Protein AF-A0A6B3FDH9-F1 (afdb_monomer)

Nearest PDB structures (foldseek):
  9asb-assembly1_R  TM=2.127E-01  e=2.825E+00  Homo sapiens
  8tar-assembly1_N  TM=1.709E-01  e=2.825E+00  Homo sapiens
  5knd-assembly1_G  TM=2.250E-01  e=8.398E+00  Enterococcus hirae ATCC 9790

Radius of gyration: 17.67 Å; Cα contacts (8 Å, |Δi|>4): 106; chains: 1; bounding box: 35×26×61 Å

Structure (mmCIF, N/CA/C/O backbone):
data_AF-A0A6B3FDH9-F1
#
_entry.id   AF-A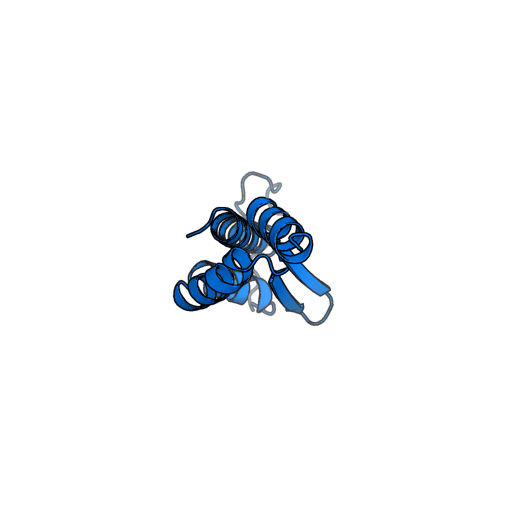0A6B3FDH9-F1
#
loop_
_atom_site.group_PDB
_atom_site.id
_atom_site.type_symbol
_atom_site.label_atom_id
_atom_site.label_alt_id
_atom_site.label_comp_id
_atom_site.label_asym_id
_atom_site.label_entity_id
_atom_site.label_seq_id
_atom_site.pdbx_PDB_ins_code
_atom_site.Cartn_x
_atom_site.Cartn_y
_atom_site.Cartn_z
_atom_site.occupancy
_atom_site.B_iso_or_equiv
_atom_site.auth_seq_id
_atom_site.auth_comp_id
_atom_site.auth_asym_id
_atom_site.auth_atom_id
_atom_site.pdbx_PDB_model_num
ATOM 1 N N . LEU A 1 1 ? -10.397 10.929 5.606 1.00 63.22 1 LEU A N 1
ATOM 2 C CA . LEU A 1 1 ? -10.015 9.521 5.860 1.00 63.22 1 LEU A CA 1
ATOM 3 C C . LEU A 1 1 ? -9.150 9.484 7.117 1.00 63.22 1 LEU A C 1
ATOM 5 O O . LEU A 1 1 ? -8.370 10.420 7.277 1.00 63.22 1 LEU A O 1
ATOM 9 N N . PRO A 1 2 ? -9.291 8.487 8.011 1.00 78.00 2 PRO A N 1
ATOM 10 C CA . PRO A 1 2 ? -8.376 8.313 9.142 1.00 78.00 2 PRO A CA 1
ATOM 11 C C . PRO A 1 2 ? -6.919 8.242 8.670 1.00 78.00 2 PRO A C 1
ATOM 13 O O . PRO A 1 2 ? -6.661 7.784 7.555 1.00 78.00 2 PRO A O 1
ATOM 16 N N . LEU A 1 3 ? -5.971 8.656 9.518 1.00 87.31 3 LEU A N 1
ATOM 17 C CA . LEU A 1 3 ? -4.545 8.712 9.167 1.00 87.31 3 LEU A CA 1
ATOM 18 C C . LEU A 1 3 ? -4.024 7.379 8.606 1.00 87.31 3 LEU A C 1
ATOM 20 O O . LEU A 1 3 ? -3.337 7.377 7.591 1.00 87.31 3 LEU A O 1
ATOM 24 N N . ALA A 1 4 ? -4.410 6.252 9.212 1.00 91.06 4 ALA A N 1
ATOM 25 C CA . ALA A 1 4 ? -4.012 4.917 8.760 1.00 91.06 4 ALA A CA 1
ATOM 26 C C . ALA A 1 4 ? -4.516 4.584 7.341 1.00 91.06 4 ALA A C 1
ATOM 28 O O . ALA A 1 4 ? -3.767 4.036 6.538 1.00 91.06 4 ALA A O 1
ATOM 29 N N . VAL A 1 5 ? -5.745 4.978 6.988 1.00 93.50 5 VAL A N 1
ATOM 30 C CA . VAL A 1 5 ? -6.276 4.779 5.627 1.00 93.50 5 VAL A CA 1
ATOM 31 C C . VAL A 1 5 ? -5.554 5.671 4.623 1.00 93.50 5 VAL A C 1
ATOM 33 O O . VAL A 1 5 ? -5.229 5.226 3.526 1.00 93.50 5 VAL A O 1
ATOM 36 N N . ASN A 1 6 ? -5.269 6.922 4.994 1.00 92.38 6 ASN A N 1
ATOM 37 C CA . ASN A 1 6 ? -4.504 7.814 4.127 1.00 92.38 6 ASN A CA 1
ATOM 38 C C . ASN A 1 6 ? -3.081 7.284 3.896 1.00 92.38 6 ASN A C 1
ATOM 40 O O . ASN A 1 6 ? -2.600 7.292 2.768 1.00 92.38 6 ASN A O 1
ATOM 44 N N . TRP A 1 7 ? -2.446 6.754 4.943 1.00 93.62 7 TRP A N 1
ATOM 45 C CA . TRP A 1 7 ? -1.147 6.103 4.830 1.00 93.62 7 TRP A CA 1
ATOM 46 C C . TRP A 1 7 ? -1.196 4.902 3.879 1.00 93.62 7 TRP A C 1
ATOM 48 O O . TRP A 1 7 ? -0.378 4.834 2.963 1.00 93.62 7 TRP A O 1
ATOM 58 N N . LEU A 1 8 ? -2.179 4.002 4.027 1.00 95.69 8 LEU A N 1
ATOM 59 C CA . LEU A 1 8 ? -2.349 2.860 3.122 1.00 95.69 8 LEU A CA 1
ATOM 60 C C . LEU A 1 8 ? -2.512 3.319 1.664 1.00 95.69 8 LEU A C 1
ATOM 62 O O . LEU A 1 8 ? -1.831 2.804 0.778 1.00 95.69 8 LEU A O 1
ATOM 66 N N . ARG A 1 9 ? -3.352 4.333 1.419 1.00 95.88 9 ARG A N 1
ATOM 67 C CA . ARG A 1 9 ? -3.572 4.921 0.089 1.00 95.88 9 ARG A CA 1
ATOM 68 C C . ARG A 1 9 ? -2.278 5.447 -0.531 1.00 95.88 9 ARG A C 1
ATOM 70 O O . ARG A 1 9 ? -1.959 5.102 -1.668 1.00 95.88 9 ARG A O 1
ATOM 77 N N . GLU A 1 10 ? -1.531 6.258 0.216 1.00 95.81 10 GLU A N 1
ATOM 78 C CA . GLU A 1 10 ? -0.254 6.820 -0.234 1.00 95.81 10 GLU A CA 1
ATOM 79 C C . GLU A 1 10 ? 0.801 5.735 -0.474 1.00 95.81 10 GLU A C 1
ATOM 81 O O . GLU A 1 10 ? 1.620 5.861 -1.387 1.00 95.81 10 GLU A O 1
ATOM 86 N N . ARG A 1 11 ? 0.809 4.668 0.338 1.00 96.69 11 ARG A N 1
ATOM 87 C CA . ARG A 1 11 ? 1.716 3.528 0.151 1.00 96.69 11 ARG A CA 1
ATOM 88 C C . ARG A 1 11 ? 1.373 2.712 -1.085 1.00 96.69 11 ARG A C 1
ATOM 90 O O . ARG A 1 11 ? 2.297 2.374 -1.817 1.00 96.69 11 ARG A O 1
ATOM 97 N N . ALA A 1 12 ? 0.097 2.463 -1.363 1.00 96.44 12 ALA A N 1
ATOM 98 C CA . ALA A 1 12 ? -0.315 1.795 -2.596 1.00 96.44 12 ALA A CA 1
ATOM 99 C C . ALA A 1 12 ? 0.047 2.627 -3.839 1.00 96.44 12 ALA A C 1
ATOM 101 O O . ALA A 1 12 ? 0.595 2.099 -4.807 1.00 96.44 12 ALA A O 1
ATOM 102 N N . GLU A 1 13 ? -0.154 3.949 -3.782 1.00 95.31 13 GLU A N 1
ATOM 103 C CA . GLU A 1 13 ? 0.204 4.843 -4.886 1.00 95.31 13 GLU A CA 1
ATOM 104 C C . GLU A 1 13 ? 1.722 4.854 -5.108 1.00 95.31 13 GLU A C 1
ATOM 106 O O . GLU A 1 13 ? 2.199 4.723 -6.237 1.00 95.31 13 GLU A O 1
ATOM 111 N N . TRP A 1 14 ? 2.496 4.960 -4.026 1.00 95.25 14 TRP A N 1
ATOM 112 C CA . TRP A 1 14 ? 3.951 4.864 -4.078 1.00 95.25 14 TRP A CA 1
ATOM 113 C C . TRP A 1 14 ? 4.421 3.525 -4.655 1.00 95.25 14 TRP A C 1
ATOM 115 O O . TRP A 1 14 ? 5.244 3.537 -5.569 1.00 95.25 14 TRP A O 1
ATOM 125 N N . LEU A 1 15 ? 3.873 2.401 -4.186 1.00 95.00 15 LEU A N 1
ATOM 126 C CA . LEU A 1 15 ? 4.254 1.070 -4.652 1.00 95.00 15 LEU A CA 1
ATOM 127 C C . LEU A 1 15 ? 3.977 0.915 -6.152 1.00 95.00 15 LEU A C 1
ATOM 129 O O . LEU A 1 15 ? 4.847 0.457 -6.885 1.00 95.00 15 LEU A O 1
ATOM 133 N N . SER A 1 16 ? 2.828 1.401 -6.634 1.00 93.50 16 SER A N 1
ATOM 134 C CA . SER A 1 16 ? 2.501 1.361 -8.065 1.00 93.50 16 SER A CA 1
ATOM 135 C C . SER A 1 16 ? 3.529 2.086 -8.941 1.00 93.50 16 SER A C 1
ATOM 137 O O . SER A 1 16 ? 3.858 1.609 -10.023 1.00 93.50 16 SER A O 1
ATOM 139 N N . ARG A 1 17 ? 4.074 3.218 -8.469 1.00 92.19 17 ARG A N 1
ATOM 140 C CA . ARG A 1 17 ? 5.098 3.992 -9.190 1.00 92.19 17 ARG A CA 1
ATOM 141 C C . ARG A 1 17 ? 6.469 3.333 -9.169 1.00 92.19 17 ARG A C 1
ATOM 143 O O . ARG A 1 17 ? 7.260 3.583 -10.067 1.00 92.19 17 ARG A O 1
ATOM 150 N N . VAL A 1 18 ? 6.777 2.574 -8.121 1.00 91.81 18 VAL A N 1
ATOM 151 C CA . VAL A 1 18 ? 8.063 1.877 -7.992 1.00 91.81 18 VAL A CA 1
ATOM 152 C C . VAL A 1 18 ? 8.068 0.583 -8.801 1.00 91.81 18 VAL A C 1
ATOM 154 O O . VAL A 1 18 ? 9.098 0.251 -9.377 1.00 91.81 18 VAL A O 1
ATOM 157 N N . LEU A 1 19 ? 6.933 -0.119 -8.866 1.00 90.50 19 LEU A N 1
ATOM 158 C CA . LEU A 1 19 ? 6.793 -1.357 -9.638 1.00 90.50 19 LEU A CA 1
ATOM 159 C C . LEU A 1 19 ? 6.685 -1.117 -11.148 1.00 90.50 19 LEU A C 1
ATOM 161 O O . LEU A 1 19 ? 7.157 -1.934 -11.928 1.00 90.50 19 LEU A O 1
ATOM 165 N N . ASP A 1 20 ? 6.080 -0.002 -11.556 1.00 89.56 20 ASP A N 1
ATOM 166 C CA . ASP A 1 20 ? 5.900 0.378 -12.963 1.00 89.56 20 ASP A CA 1
ATOM 167 C C . ASP A 1 20 ? 6.312 1.843 -13.176 1.00 89.56 20 ASP A C 1
ATOM 169 O O . ASP A 1 20 ? 5.462 2.723 -13.366 1.00 89.56 20 ASP A O 1
ATOM 173 N N . PRO A 1 21 ? 7.614 2.153 -13.034 1.00 90.75 21 PRO A N 1
ATOM 174 C CA . PRO A 1 21 ? 8.113 3.502 -13.233 1.00 90.75 21 PRO A CA 1
ATOM 175 C C . PRO A 1 21 ? 8.179 3.858 -14.717 1.00 90.75 21 PRO A C 1
ATOM 177 O O . PRO A 1 21 ? 8.470 3.024 -15.572 1.00 90.75 21 PRO A O 1
ATOM 180 N N . SER A 1 22 ? 8.001 5.147 -15.015 1.00 87.88 22 SER A N 1
ATOM 181 C CA . SER A 1 22 ? 8.327 5.678 -16.342 1.00 87.88 22 SER A CA 1
ATOM 182 C C . SER A 1 22 ? 9.812 5.436 -16.658 1.00 87.88 22 SER A C 1
ATOM 184 O O . SER A 1 22 ? 10.646 5.639 -15.769 1.00 87.88 22 SER A O 1
ATOM 186 N N . PRO A 1 23 ? 10.179 5.1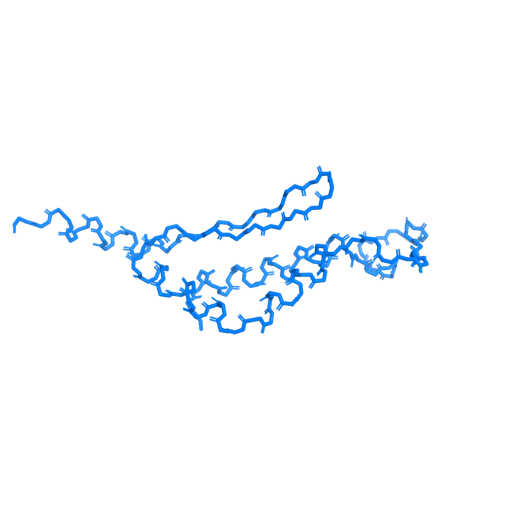00 -17.910 1.00 89.38 23 PRO A N 1
ATOM 187 C CA . PRO A 1 23 ? 11.577 5.060 -18.341 1.00 89.38 23 PRO A CA 1
ATOM 188 C C . PRO A 1 23 ? 12.340 6.371 -18.101 1.00 89.38 23 PRO A C 1
ATOM 190 O O . PRO A 1 23 ? 13.563 6.365 -17.995 1.00 89.38 23 PRO A O 1
ATOM 193 N N . GLU A 1 24 ? 11.618 7.488 -17.985 1.00 89.25 24 GLU A N 1
ATOM 194 C CA . GLU A 1 24 ? 12.161 8.818 -17.701 1.00 89.25 24 GLU A CA 1
ATOM 195 C C . GLU A 1 24 ? 12.187 9.158 -16.199 1.00 89.25 24 GLU A C 1
ATOM 197 O O . GLU A 1 24 ? 12.411 10.312 -15.824 1.00 89.25 24 GLU A O 1
ATOM 202 N N . ALA A 1 25 ? 11.917 8.197 -15.306 1.00 91.19 25 ALA A N 1
ATOM 203 C CA . ALA A 1 25 ? 11.883 8.474 -13.874 1.00 91.19 25 ALA A CA 1
ATOM 204 C C . ALA A 1 25 ? 13.241 9.035 -13.390 1.00 91.19 25 ALA A C 1
ATOM 206 O O . ALA A 1 25 ? 14.277 8.428 -13.659 1.00 91.19 25 ALA A O 1
ATOM 207 N N . PRO A 1 26 ? 13.270 10.137 -12.609 1.00 90.31 26 PRO A N 1
ATOM 208 C CA . PRO A 1 26 ? 14.516 10.840 -12.266 1.00 90.31 26 PRO A CA 1
ATOM 209 C C . PRO A 1 26 ? 15.564 10.016 -11.506 1.00 90.31 26 PRO A C 1
ATOM 211 O O . PRO A 1 26 ? 16.727 10.402 -11.436 1.00 90.31 26 PRO A O 1
ATOM 214 N N . TRP A 1 27 ? 15.142 8.920 -10.878 1.00 89.94 27 TRP A N 1
ATOM 215 C CA . TRP A 1 27 ? 15.998 8.028 -10.099 1.00 89.94 27 TRP A CA 1
ATOM 216 C C . TRP A 1 27 ? 16.531 6.840 -10.915 1.00 89.94 27 TRP A C 1
ATOM 218 O O . TRP A 1 27 ? 17.329 6.062 -10.394 1.00 89.94 27 TRP A O 1
ATOM 228 N N . LEU A 1 28 ? 16.116 6.700 -12.179 1.00 91.50 28 LEU A N 1
ATOM 229 C CA . LEU A 1 28 ? 16.604 5.678 -13.098 1.00 91.50 28 LEU A CA 1
ATOM 230 C C . LEU A 1 28 ? 17.697 6.247 -14.013 1.00 91.50 28 LEU A C 1
ATOM 232 O O . LEU A 1 28 ? 17.506 7.303 -14.620 1.00 91.50 28 LEU A O 1
ATOM 236 N N . PRO A 1 29 ? 18.834 5.548 -14.178 1.00 93.12 29 PRO A N 1
ATOM 237 C CA . PRO A 1 29 ? 19.786 5.885 -15.227 1.00 93.12 29 PRO A CA 1
ATOM 238 C C . PRO A 1 29 ? 19.134 5.783 -16.621 1.00 93.12 29 PRO A C 1
ATOM 240 O O . PRO A 1 29 ? 18.334 4.866 -16.849 1.00 93.12 29 PRO A O 1
ATOM 243 N N . PRO A 1 30 ? 19.495 6.653 -17.582 1.00 91.12 30 PRO A N 1
ATOM 244 C CA . PRO A 1 30 ? 18.955 6.588 -18.938 1.00 91.12 30 PRO A CA 1
ATOM 245 C C . PRO A 1 30 ? 19.182 5.220 -19.593 1.00 91.12 30 PRO A C 1
ATOM 247 O O . PRO A 1 30 ? 20.266 4.648 -19.488 1.00 91.12 30 PRO A O 1
ATOM 250 N N . GLY A 1 31 ? 18.163 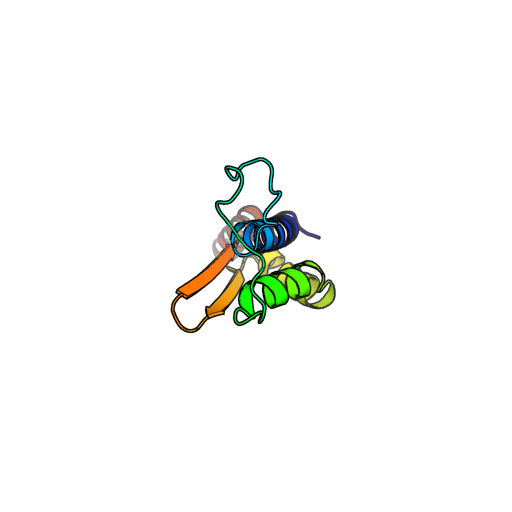4.706 -20.286 1.00 88.81 31 GLY A N 1
ATOM 251 C CA . GLY A 1 31 ? 18.224 3.413 -20.977 1.00 88.81 31 GLY A CA 1
ATOM 252 C C . GLY A 1 31 ? 18.123 2.182 -20.068 1.00 88.81 31 GLY A C 1
ATOM 253 O O . GLY A 1 31 ? 18.252 1.068 -20.566 1.00 88.81 31 GLY A O 1
ATOM 254 N N . THR A 1 32 ? 17.881 2.359 -18.761 1.00 92.19 32 THR A N 1
ATOM 255 C CA . THR A 1 32 ? 17.649 1.237 -17.826 1.00 92.19 32 THR A CA 1
ATOM 256 C C . THR A 1 32 ? 16.354 0.500 -18.142 1.00 92.19 32 THR A C 1
ATOM 258 O O . THR A 1 32 ? 16.298 -0.723 -18.046 1.00 92.19 32 THR A O 1
ATOM 261 N N . LEU A 1 33 ? 15.316 1.248 -18.518 1.00 90.12 33 LEU A N 1
ATOM 262 C CA . LEU A 1 33 ? 14.018 0.710 -18.892 1.00 90.12 33 LEU A CA 1
ATOM 263 C C . LEU A 1 33 ? 13.688 1.091 -20.329 1.00 90.12 33 LEU A C 1
ATOM 265 O O . LEU A 1 33 ? 14.056 2.162 -20.813 1.00 90.12 33 LEU A O 1
ATOM 269 N N . VAL A 1 34 ? 12.953 0.202 -20.980 1.00 85.00 34 VAL A N 1
ATOM 270 C CA . VAL A 1 34 ? 12.300 0.433 -22.265 1.00 85.00 34 VAL A CA 1
ATOM 271 C C . VAL A 1 34 ? 10.814 0.189 -22.075 1.00 85.00 34 VAL A C 1
ATOM 273 O O . VAL A 1 34 ? 10.426 -0.653 -21.263 1.00 85.00 34 VAL A O 1
ATOM 276 N N . GLU A 1 35 ? 9.976 0.925 -22.799 1.00 81.69 35 GLU A N 1
ATOM 277 C CA . GLU A 1 35 ? 8.542 0.654 -22.769 1.00 81.69 35 GLU A CA 1
ATOM 278 C C . GLU A 1 35 ? 8.273 -0.755 -23.303 1.00 81.69 35 GLU A C 1
ATOM 280 O O . GLU A 1 35 ? 8.692 -1.120 -24.405 1.00 81.69 35 GLU A O 1
ATOM 285 N N . ALA A 1 36 ? 7.578 -1.559 -22.501 1.00 78.56 36 ALA A N 1
ATOM 286 C CA . ALA A 1 36 ? 7.129 -2.871 -22.925 1.00 78.56 36 ALA A CA 1
ATOM 287 C C . ALA A 1 36 ? 5.961 -2.721 -23.909 1.00 78.56 36 ALA A C 1
ATOM 289 O O . ALA A 1 36 ? 5.016 -1.974 -23.657 1.00 78.56 36 ALA A O 1
ATOM 290 N N . ALA A 1 37 ? 6.009 -3.466 -25.017 1.00 72.88 37 ALA A N 1
ATOM 291 C CA . ALA A 1 37 ? 4.938 -3.476 -26.016 1.00 72.88 37 ALA A CA 1
ATOM 292 C C . ALA A 1 37 ? 3.619 -4.067 -25.475 1.00 72.88 37 ALA A C 1
ATOM 294 O O . ALA A 1 37 ? 2.547 -3.750 -25.984 1.00 72.88 37 ALA A O 1
ATOM 295 N N . GLU A 1 38 ? 3.695 -4.896 -24.431 1.00 69.12 38 GLU A N 1
ATOM 296 C CA . GLU A 1 38 ? 2.549 -5.500 -23.758 1.00 69.12 38 GLU A CA 1
ATOM 297 C C . GLU A 1 38 ? 2.688 -5.308 -22.241 1.00 69.12 38 GLU A C 1
ATOM 299 O O . GLU A 1 38 ? 3.723 -5.629 -21.652 1.00 69.12 38 GLU A O 1
ATOM 304 N N . ARG A 1 39 ? 1.649 -4.760 -21.596 1.00 63.94 39 ARG A N 1
ATOM 305 C CA . ARG A 1 39 ? 1.595 -4.642 -20.132 1.00 63.94 39 ARG A CA 1
ATOM 306 C C . ARG A 1 39 ? 1.126 -5.968 -19.545 1.00 63.94 39 ARG A C 1
ATOM 308 O O . ARG A 1 39 ? -0.068 -6.182 -19.375 1.00 63.94 39 ARG A O 1
ATOM 315 N N . ALA A 1 40 ? 2.075 -6.846 -19.240 1.00 61.66 40 ALA A N 1
ATOM 316 C CA . ALA A 1 40 ? 1.788 -8.144 -18.631 1.00 61.66 40 ALA A CA 1
ATOM 317 C C . ALA A 1 40 ? 1.457 -8.060 -17.122 1.00 61.66 40 ALA A C 1
ATOM 319 O O . ALA A 1 40 ? 0.863 -8.985 -16.573 1.00 61.66 40 ALA A O 1
ATOM 320 N N . TRP A 1 41 ? 1.806 -6.965 -16.431 1.00 66.81 41 TRP A N 1
ATOM 321 C CA . TRP A 1 41 ? 1.633 -6.854 -14.976 1.00 66.81 41 TRP A CA 1
ATOM 322 C C . TRP A 1 41 ? 0.380 -6.065 -14.588 1.00 66.81 41 TRP A C 1
ATOM 324 O O . TRP A 1 41 ? 0.344 -4.839 -14.680 1.00 66.81 41 TRP A O 1
ATOM 334 N N . ALA A 1 42 ? -0.633 -6.769 -14.080 1.00 80.88 42 ALA A N 1
ATOM 335 C CA . ALA A 1 42 ? -1.866 -6.159 -13.577 1.00 80.88 42 ALA A CA 1
ATOM 336 C C . ALA A 1 42 ? -1.684 -5.445 -12.221 1.00 80.88 42 ALA A C 1
ATOM 338 O O . ALA A 1 42 ? -2.444 -4.535 -11.888 1.00 80.88 42 ALA A O 1
ATOM 339 N N . VAL A 1 43 ? -0.675 -5.824 -11.424 1.00 91.19 43 VAL A N 1
ATOM 340 C CA . VAL A 1 43 ? -0.520 -5.328 -10.044 1.00 91.19 43 VAL A CA 1
ATOM 341 C C . VAL A 1 43 ? -0.397 -3.796 -9.964 1.00 91.19 43 VAL A C 1
ATOM 343 O O . VAL A 1 43 ? -1.190 -3.193 -9.240 1.00 91.19 43 VAL A O 1
ATOM 346 N N . PRO A 1 44 ? 0.482 -3.113 -10.723 1.00 91.44 44 PRO A N 1
ATOM 347 C CA . PRO A 1 44 ? 0.572 -1.651 -10.685 1.00 91.44 44 PRO A CA 1
ATOM 348 C C . PRO A 1 44 ? -0.738 -0.940 -11.049 1.00 91.44 44 PRO A C 1
ATOM 350 O O . PRO A 1 44 ? -1.074 0.088 -10.460 1.00 91.44 44 PRO A O 1
ATOM 353 N N . GLU A 1 45 ? -1.508 -1.489 -11.992 1.00 90.19 45 GLU A N 1
ATOM 354 C CA . GLU A 1 45 ? -2.821 -0.956 -12.362 1.00 90.19 45 GLU A CA 1
ATOM 355 C C . GLU A 1 45 ? -3.846 -1.153 -11.244 1.00 90.19 45 GLU A C 1
ATOM 357 O O . GLU A 1 45 ? -4.523 -0.199 -10.865 1.00 90.19 45 GLU A O 1
ATOM 362 N N . THR A 1 46 ? -3.917 -2.349 -10.657 1.00 93.38 46 THR A N 1
ATOM 363 C CA . THR A 1 46 ? -4.822 -2.623 -9.530 1.00 93.38 46 THR A CA 1
ATOM 364 C C . THR A 1 46 ? -4.483 -1.791 -8.293 1.00 93.38 46 THR A C 1
ATOM 366 O O . THR A 1 46 ? -5.396 -1.311 -7.625 1.00 93.38 46 THR A O 1
ATOM 369 N N . LEU A 1 47 ? -3.198 -1.532 -8.025 1.00 95.19 47 LEU A N 1
ATOM 370 C CA . LEU A 1 47 ? -2.756 -0.600 -6.986 1.00 95.19 47 LEU A CA 1
ATOM 371 C C . LEU A 1 47 ? -3.249 0.823 -7.274 1.00 95.19 47 LEU A C 1
ATOM 373 O O . LEU A 1 47 ? -3.826 1.455 -6.393 1.00 95.19 47 LEU A O 1
ATOM 377 N N . ARG A 1 48 ? -3.090 1.320 -8.510 1.00 93.50 48 ARG A N 1
ATOM 378 C CA . ARG A 1 48 ? -3.590 2.649 -8.915 1.00 93.50 48 ARG A CA 1
ATOM 379 C C . ARG A 1 48 ? -5.111 2.747 -8.832 1.00 93.50 48 ARG A C 1
ATOM 381 O O . ARG A 1 48 ? -5.626 3.770 -8.383 1.00 93.50 48 ARG A O 1
ATOM 388 N N . ALA A 1 49 ? -5.829 1.708 -9.247 1.00 94.38 49 ALA A N 1
ATOM 389 C CA . ALA A 1 49 ? -7.281 1.648 -9.137 1.00 94.38 49 ALA A CA 1
ATOM 390 C C . ALA A 1 49 ? -7.713 1.685 -7.664 1.00 94.38 49 ALA A C 1
ATOM 392 O O . ALA A 1 49 ? -8.539 2.514 -7.286 1.00 94.38 49 ALA A O 1
ATOM 393 N N . TRP A 1 50 ? -7.082 0.867 -6.819 1.00 95.88 50 TRP A N 1
ATOM 394 C CA . TRP A 1 50 ? -7.360 0.815 -5.388 1.00 95.88 50 TRP A CA 1
ATOM 395 C C . TRP A 1 50 ? -7.039 2.137 -4.679 1.00 95.88 50 TRP A C 1
ATOM 397 O O . TRP A 1 50 ? -7.867 2.638 -3.927 1.00 95.88 50 TRP A O 1
ATOM 407 N N . SER A 1 51 ? -5.919 2.798 -4.998 1.00 94.56 51 SER A N 1
ATOM 408 C CA . SER A 1 51 ? -5.585 4.132 -4.465 1.00 94.56 51 SER A CA 1
ATOM 409 C C . SER A 1 51 ? -6.644 5.204 -4.768 1.00 94.56 51 SER A C 1
ATOM 411 O O . SER A 1 51 ? -6.671 6.244 -4.099 1.00 94.56 51 SER A O 1
ATOM 413 N N . ASN A 1 52 ? -7.525 4.967 -5.744 1.00 94.12 52 ASN A N 1
ATOM 414 C CA . ASN A 1 52 ? -8.649 5.834 -6.093 1.00 94.12 52 ASN A CA 1
ATOM 415 C C . ASN A 1 52 ? -10.018 5.291 -5.628 1.00 94.12 52 ASN A C 1
ATOM 417 O O . ASN A 1 52 ? -11.025 5.982 -5.790 1.00 94.12 52 ASN A O 1
ATOM 421 N N . ASP A 1 53 ? -10.078 4.111 -5.004 1.00 95.81 53 ASP A N 1
ATOM 422 C CA . ASP A 1 53 ? -11.312 3.495 -4.504 1.00 95.81 53 ASP A CA 1
ATOM 423 C C . ASP A 1 53 ? -11.735 4.079 -3.149 1.00 95.81 53 ASP A C 1
ATOM 425 O O . ASP A 1 53 ? -11.465 3.553 -2.069 1.00 95.81 53 ASP A O 1
ATOM 429 N N . ILE A 1 54 ? -12.431 5.213 -3.199 1.00 92.69 54 ILE A N 1
ATOM 430 C CA . ILE A 1 54 ? -12.933 5.902 -2.003 1.00 92.69 54 ILE A CA 1
ATOM 431 C C . ILE A 1 54 ? -13.860 5.002 -1.172 1.00 92.69 54 ILE A C 1
ATOM 433 O O . ILE A 1 54 ? -13.811 5.060 0.057 1.00 92.69 54 ILE A O 1
ATOM 437 N N . ASN A 1 55 ? -14.682 4.164 -1.806 1.00 93.94 55 ASN A N 1
ATOM 438 C CA . ASN A 1 55 ? -15.656 3.341 -1.090 1.00 93.94 55 ASN A CA 1
ATOM 439 C C . ASN A 1 55 ? -14.965 2.213 -0.318 1.00 93.94 55 ASN A C 1
ATOM 441 O O . ASN A 1 55 ? -15.255 2.017 0.864 1.00 93.94 55 ASN A O 1
ATOM 445 N N . GLY A 1 56 ? -13.997 1.532 -0.940 1.00 93.50 56 GLY A N 1
ATOM 446 C CA . GLY A 1 56 ? -13.160 0.547 -0.256 1.00 93.50 56 GLY A CA 1
ATOM 447 C C . GLY A 1 56 ? -12.416 1.154 0.936 1.00 93.50 56 GLY A C 1
ATOM 448 O O . GLY A 1 56 ? -12.417 0.589 2.030 1.00 93.50 56 GLY A O 1
ATOM 449 N N . HIS A 1 57 ? -11.865 2.360 0.776 1.00 95.62 57 HIS A N 1
ATOM 450 C CA . HIS A 1 57 ? -11.190 3.075 1.862 1.00 95.62 57 HIS A CA 1
ATOM 451 C C . HIS A 1 57 ? -12.103 3.401 3.054 1.00 95.62 57 HIS A C 1
ATOM 453 O O . HIS A 1 57 ? -11.645 3.364 4.198 1.00 95.62 57 HIS A O 1
ATOM 459 N N . LEU A 1 58 ? -13.380 3.718 2.817 1.00 94.00 58 LEU A N 1
ATOM 460 C CA . LEU A 1 58 ? -14.345 3.972 3.892 1.00 94.00 58 LEU A CA 1
ATOM 461 C C . LEU A 1 58 ? -14.650 2.700 4.692 1.00 94.00 58 LEU A C 1
ATOM 463 O O . LEU A 1 58 ? -14.663 2.753 5.919 1.00 94.00 58 LEU A O 1
ATOM 467 N N . LEU A 1 59 ? -14.786 1.550 4.031 1.00 94.19 59 LEU A N 1
ATOM 468 C CA . LEU A 1 59 ? -14.980 0.272 4.723 1.00 94.19 59 LEU A CA 1
ATOM 469 C C . LEU A 1 59 ? -13.774 -0.094 5.607 1.00 94.19 59 LEU A C 1
ATOM 471 O O . LEU A 1 59 ? -13.925 -0.589 6.723 1.00 94.19 59 LEU A O 1
ATOM 475 N N . 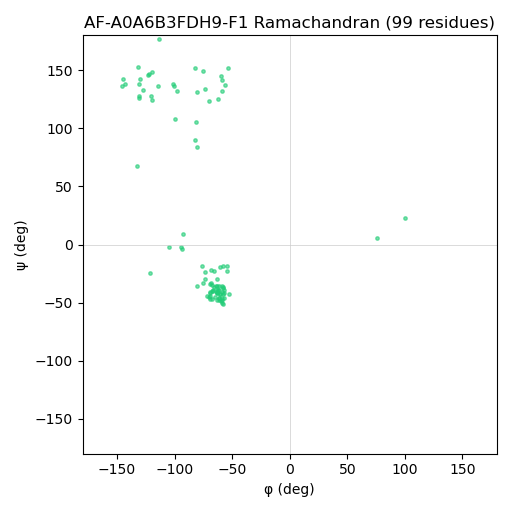LEU A 1 60 ? -12.554 0.170 5.132 1.00 95.06 60 LEU A N 1
ATOM 476 C CA . LEU A 1 60 ? -11.344 -0.047 5.930 1.00 95.06 60 LEU A CA 1
ATOM 477 C C . LEU A 1 60 ? -11.239 0.929 7.105 1.00 95.06 60 LEU A C 1
ATOM 479 O O . LEU A 1 60 ? -10.734 0.560 8.166 1.00 95.06 60 LEU A O 1
ATOM 483 N N . ALA A 1 61 ? -11.737 2.157 6.940 1.00 94.12 61 ALA A N 1
ATOM 484 C CA . ALA A 1 61 ? -11.792 3.138 8.017 1.00 94.12 61 ALA A CA 1
ATOM 485 C C . ALA A 1 61 ? -12.618 2.627 9.203 1.00 94.12 61 ALA A C 1
ATOM 487 O O . ALA A 1 61 ? -12.191 2.805 10.339 1.00 94.12 61 ALA A O 1
ATOM 488 N N . GLU A 1 62 ? -13.750 1.963 8.957 1.00 93.75 62 GLU A N 1
ATOM 489 C CA . GLU A 1 62 ? -14.594 1.394 10.016 1.00 93.75 62 GLU A CA 1
ATOM 490 C C . GLU A 1 62 ? -13.847 0.333 10.834 1.00 93.75 62 GLU A C 1
ATOM 492 O O . GLU A 1 62 ? -13.831 0.397 12.064 1.00 93.75 62 GLU A O 1
ATOM 497 N N . LYS A 1 63 ? -13.140 -0.584 10.163 1.00 94.12 63 LYS A N 1
ATOM 498 C CA . LYS A 1 63 ? -12.309 -1.610 10.818 1.00 94.12 63 LYS A CA 1
ATOM 499 C C . LYS A 1 63 ? -11.189 -0.991 11.657 1.00 94.12 63 LYS A C 1
ATOM 501 O O . LYS A 1 63 ? -10.986 -1.348 12.816 1.00 94.12 63 LYS A O 1
ATOM 506 N N . LEU A 1 64 ? -10.489 -0.004 11.101 1.00 94.06 64 LEU A N 1
ATOM 507 C CA . LEU A 1 64 ? -9.417 0.703 11.806 1.00 94.06 64 LEU A CA 1
ATOM 508 C C . LEU A 1 64 ? -9.938 1.506 13.002 1.00 94.06 64 LEU A C 1
ATOM 510 O O . LEU A 1 64 ? -9.259 1.574 14.023 1.00 94.06 64 LEU A O 1
ATOM 514 N N . LEU A 1 65 ? -11.130 2.099 12.900 1.00 91.69 65 LEU A N 1
ATOM 515 C CA . LEU A 1 65 ? -11.777 2.813 14.004 1.00 91.69 65 LEU A CA 1
ATOM 516 C C . LEU A 1 65 ? -12.226 1.869 15.114 1.00 91.69 65 LEU A C 1
ATOM 518 O O . LEU A 1 65 ? -12.135 2.236 16.282 1.00 91.69 65 LEU A O 1
ATOM 522 N N . ALA A 1 66 ? -12.646 0.651 14.772 1.00 90.94 66 ALA A N 1
ATOM 523 C CA . ALA A 1 66 ? -12.862 -0.373 15.777 1.00 90.94 66 ALA A CA 1
ATOM 524 C C . ALA A 1 66 ? -11.544 -0.727 16.486 1.00 90.94 66 ALA A C 1
ATOM 526 O O . ALA A 1 66 ? -11.577 -1.151 17.641 1.00 90.94 66 ALA A O 1
ATOM 527 N N . GLY A 1 67 ? -10.398 -0.607 15.804 1.00 91.50 67 GLY A N 1
ATOM 528 C CA . GLY A 1 67 ? -9.067 -1.030 16.263 1.00 91.50 67 GLY A CA 1
ATOM 529 C C . GLY A 1 67 ? -8.606 -2.377 15.696 1.00 91.50 67 GLY A C 1
ATOM 530 O O . GLY A 1 67 ? -7.809 -3.054 16.338 1.00 91.50 67 GLY A O 1
ATOM 531 N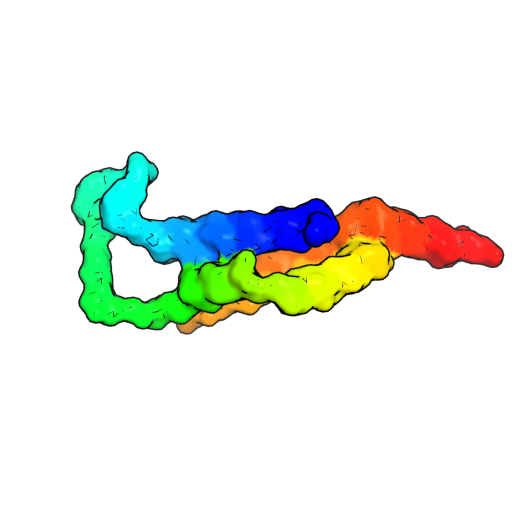 N . ASP A 1 68 ? -9.157 -2.807 14.556 1.00 93.06 68 ASP A N 1
ATOM 532 C CA . ASP A 1 68 ? -8.753 -4.047 13.891 1.00 93.06 68 ASP A CA 1
ATOM 533 C C . ASP A 1 68 ? -7.501 -3.823 13.038 1.00 93.06 68 ASP A C 1
ATOM 535 O O . ASP A 1 68 ? -7.279 -2.733 12.498 1.00 93.06 68 ASP A O 1
ATOM 539 N N . LEU A 1 69 ? -6.718 -4.891 12.863 1.00 94.00 69 LEU A N 1
ATOM 540 C CA . LEU A 1 69 ? -5.689 -4.953 11.833 1.00 94.00 69 LEU A CA 1
ATOM 541 C C . LEU A 1 69 ? -6.367 -5.045 10.461 1.00 94.00 69 LEU A C 1
ATOM 543 O O . LEU A 1 69 ? -7.168 -5.945 10.204 1.00 94.00 69 LEU A O 1
ATOM 547 N N . VAL A 1 70 ? -6.034 -4.109 9.580 1.00 95.38 70 VAL A N 1
ATOM 548 C CA . VAL A 1 70 ? -6.441 -4.117 8.177 1.00 95.38 70 VAL A CA 1
ATOM 549 C C . VAL A 1 70 ? -5.299 -4.629 7.317 1.00 95.38 70 VAL A C 1
ATOM 551 O O . VAL A 1 70 ? -4.154 -4.209 7.473 1.00 95.38 70 VAL A O 1
ATOM 554 N N . GLU A 1 71 ? -5.656 -5.492 6.375 1.00 95.75 71 GLU A N 1
ATOM 555 C CA . GLU A 1 71 ? -4.762 -6.129 5.420 1.00 95.75 71 GLU A CA 1
ATOM 556 C C . GLU A 1 71 ? -5.291 -5.924 4.002 1.00 95.75 71 GLU A C 1
ATOM 558 O O . GLU A 1 71 ? -6.481 -6.123 3.736 1.00 95.75 71 GLU A O 1
ATOM 563 N N . VAL A 1 72 ? -4.402 -5.516 3.099 1.00 95.25 72 VAL A N 1
ATOM 564 C CA . VAL A 1 72 ? -4.676 -5.397 1.666 1.00 95.25 72 VAL A CA 1
ATOM 565 C C . VAL A 1 72 ? -3.548 -6.084 0.910 1.00 95.25 72 VAL A C 1
ATOM 567 O O . VAL A 1 72 ? -2.380 -5.769 1.132 1.00 95.25 72 VAL A O 1
ATOM 570 N N . ARG A 1 73 ? -3.904 -7.027 0.034 1.00 95.62 73 ARG A N 1
ATOM 571 C CA . ARG A 1 73 ? -2.960 -7.858 -0.717 1.00 95.62 73 ARG A CA 1
ATOM 572 C C . ARG A 1 73 ? -3.174 -7.734 -2.219 1.00 95.62 73 ARG A C 1
ATOM 574 O O . ARG A 1 73 ? -4.309 -7.658 -2.688 1.00 95.62 73 ARG A O 1
ATOM 581 N N . TRP A 1 74 ? -2.073 -7.805 -2.951 1.00 94.06 74 TRP A N 1
ATOM 582 C CA . TRP A 1 74 ? -2.012 -7.954 -4.400 1.00 94.06 74 TRP A CA 1
ATOM 583 C C . TRP A 1 74 ? -1.035 -9.072 -4.738 1.00 94.06 74 TRP A C 1
ATOM 585 O O . TRP A 1 74 ? -0.100 -9.332 -3.986 1.00 94.06 74 TRP A O 1
ATOM 595 N N . TYR A 1 75 ? -1.235 -9.723 -5.875 1.00 91.00 75 TYR A N 1
ATOM 596 C CA . TYR A 1 75 ? -0.404 -10.841 -6.299 1.00 91.00 75 TYR A CA 1
ATOM 597 C C . TYR A 1 75 ? -0.208 -10.798 -7.815 1.00 91.00 75 TYR A C 1
ATOM 599 O O . TYR A 1 75 ? -1.155 -10.521 -8.555 1.00 91.00 75 TYR A O 1
ATOM 607 N N . ASP A 1 76 ? 1.017 -11.062 -8.258 1.00 88.19 76 ASP A N 1
ATOM 608 C CA . ASP A 1 76 ? 1.346 -11.445 -9.632 1.00 88.19 76 ASP A CA 1
ATOM 609 C C . ASP A 1 76 ? 1.869 -12.886 -9.649 1.00 88.19 76 ASP A C 1
ATOM 611 O O . ASP A 1 76 ? 2.030 -13.497 -8.603 1.00 88.19 76 ASP A O 1
ATOM 615 N N . GLU A 1 77 ? 2.170 -13.444 -10.821 1.00 84.94 77 GLU A N 1
ATOM 616 C CA . GLU A 1 77 ? 2.618 -14.842 -10.958 1.00 84.94 77 GLU A CA 1
ATOM 617 C C . GLU A 1 77 ? 3.844 -15.220 -10.101 1.00 84.94 77 GLU A C 1
ATOM 619 O O . GLU A 1 77 ? 4.109 -16.401 -9.878 1.00 84.94 77 GLU A O 1
ATOM 624 N N . THR A 1 78 ? 4.610 -14.238 -9.629 1.00 86.94 78 THR A N 1
ATOM 625 C CA . THR A 1 78 ? 5.902 -14.429 -8.966 1.00 86.94 78 THR A CA 1
ATOM 626 C C . THR A 1 78 ? 5.960 -13.868 -7.549 1.00 86.94 78 THR A C 1
ATOM 628 O O . THR A 1 78 ? 6.781 -14.328 -6.756 1.00 86.94 78 THR A O 1
ATOM 631 N N . THR A 1 79 ? 5.121 -12.882 -7.223 1.00 89.81 79 THR A N 1
ATOM 632 C CA . THR A 1 79 ? 5.303 -12.021 -6.053 1.00 89.81 79 THR A CA 1
ATOM 633 C C . THR A 1 79 ? 3.967 -11.622 -5.432 1.00 89.81 79 THR A C 1
ATOM 635 O O . THR A 1 79 ? 3.027 -11.227 -6.121 1.00 89.81 79 THR A O 1
ATOM 638 N N . GLU A 1 80 ? 3.909 -11.671 -4.100 1.00 93.62 80 GLU A N 1
ATOM 639 C CA . GLU A 1 80 ? 2.823 -11.103 -3.301 1.00 93.62 80 GLU A CA 1
ATOM 640 C C . GLU A 1 80 ? 3.252 -9.759 -2.699 1.00 93.62 80 GLU A C 1
ATOM 642 O O . GLU A 1 80 ? 4.368 -9.611 -2.196 1.00 93.62 80 GLU A O 1
ATOM 647 N N . TYR A 1 81 ? 2.344 -8.788 -2.728 1.00 94.12 81 TYR A N 1
ATOM 648 C CA . TYR A 1 81 ? 2.512 -7.464 -2.145 1.00 94.12 81 TYR A CA 1
ATOM 649 C C . TYR A 1 81 ? 1.427 -7.241 -1.105 1.00 94.12 81 TYR A C 1
ATOM 651 O O . TYR A 1 81 ? 0.241 -7.368 -1.401 1.00 94.12 81 TYR A O 1
ATOM 659 N N . GLU A 1 82 ? 1.824 -6.850 0.097 1.00 96.38 82 GLU A N 1
ATOM 660 C CA . GLU A 1 82 ? 0.910 -6.691 1.220 1.00 96.38 82 GLU A CA 1
ATOM 661 C C . GLU A 1 82 ? 1.122 -5.345 1.913 1.00 96.38 82 GLU A C 1
ATOM 663 O O . GLU A 1 82 ? 2.253 -4.905 2.134 1.00 96.38 82 GLU A O 1
ATOM 668 N N . LEU A 1 83 ? 0.015 -4.696 2.272 1.00 96.25 83 LEU A N 1
ATOM 669 C CA . LEU A 1 83 ? -0.009 -3.542 3.159 1.00 96.25 83 LEU A CA 1
ATOM 670 C C . LEU A 1 83 ? -0.860 -3.860 4.390 1.00 96.25 83 LEU A C 1
ATOM 672 O O . LEU A 1 83 ? -2.041 -4.193 4.282 1.00 96.25 83 LEU A O 1
ATOM 676 N N . LEU A 1 84 ? -0.249 -3.692 5.561 1.00 95.94 84 LEU A N 1
ATOM 677 C CA . LEU A 1 84 ? -0.871 -3.881 6.866 1.00 95.94 84 LEU A CA 1
ATOM 678 C C . LEU A 1 84 ? -0.941 -2.547 7.606 1.00 95.94 84 LEU A C 1
ATOM 680 O O . LEU A 1 84 ? 0.035 -1.794 7.631 1.00 95.94 84 LEU A O 1
ATOM 684 N N . ALA A 1 85 ? -2.075 -2.262 8.241 1.00 94.69 85 ALA A N 1
ATOM 685 C CA . ALA A 1 85 ? -2.207 -1.115 9.130 1.00 94.69 85 ALA A CA 1
ATOM 686 C C . ALA A 1 85 ? -3.129 -1.413 10.312 1.00 94.69 85 ALA A C 1
ATOM 688 O O . ALA A 1 85 ? -4.170 -2.048 10.171 1.00 94.69 85 ALA A O 1
ATOM 689 N N . GLU A 1 86 ? -2.769 -0.874 11.471 1.00 92.88 86 GLU A N 1
ATOM 690 C CA . GLU A 1 86 ? -3.585 -0.866 12.682 1.00 92.88 86 GLU A CA 1
ATOM 691 C C . GLU A 1 86 ? -3.633 0.571 13.218 1.00 92.88 86 GLU A C 1
ATOM 693 O O . GLU A 1 86 ? -2.645 1.310 13.166 1.00 92.88 86 GLU A O 1
ATOM 698 N N . SER A 1 87 ? -4.784 0.986 13.748 1.00 90.62 87 SER A N 1
ATOM 699 C CA . SER A 1 8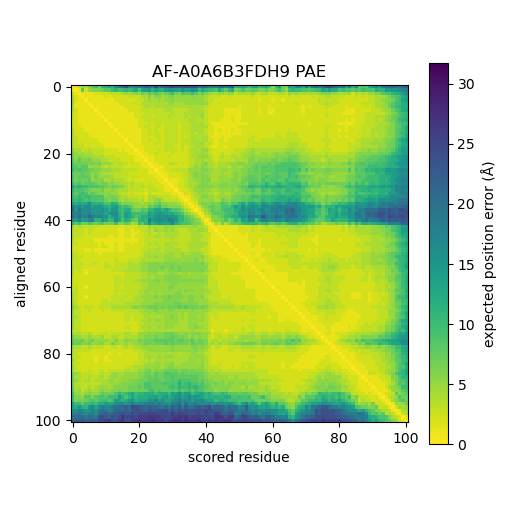7 ? -4.885 2.238 14.499 1.00 90.62 87 SER A CA 1
ATOM 700 C C . SER A 1 87 ? -4.414 2.007 15.932 1.00 90.62 87 SER A C 1
ATOM 702 O O . SER A 1 87 ? -5.135 1.421 16.738 1.00 90.62 87 SER A O 1
ATOM 704 N N . VAL A 1 88 ? -3.213 2.488 16.264 1.00 89.06 88 VAL A N 1
ATOM 705 C CA . VAL A 1 88 ? -2.620 2.320 17.603 1.00 89.06 88 VAL A CA 1
ATOM 706 C C . V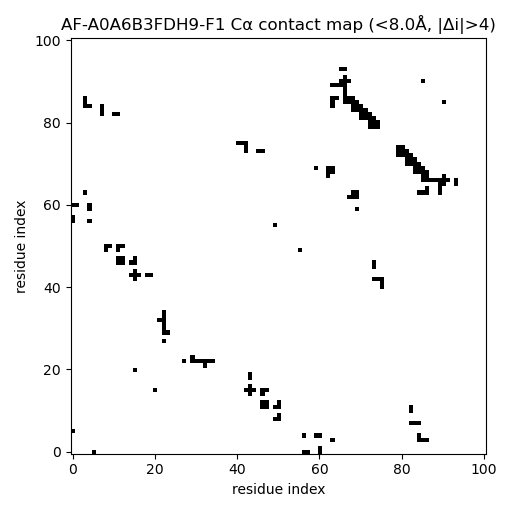AL A 1 88 ? -3.527 2.882 18.699 1.00 89.06 88 VAL A C 1
ATOM 708 O O . VAL A 1 88 ? -3.661 2.271 19.759 1.00 89.06 88 VAL A O 1
ATOM 711 N N . ASP A 1 89 ? -4.175 4.019 18.450 1.00 88.31 89 ASP A N 1
ATOM 712 C CA . ASP A 1 89 ? -5.058 4.648 19.433 1.00 88.31 89 ASP A CA 1
ATOM 713 C C . ASP A 1 89 ? -6.336 3.831 19.643 1.00 88.31 89 ASP A C 1
ATOM 715 O O . ASP A 1 89 ? -6.695 3.547 20.786 1.00 88.31 89 ASP A O 1
ATOM 719 N N . ALA A 1 90 ? -6.974 3.368 18.564 1.00 87.19 90 ALA A N 1
ATOM 720 C CA . ALA A 1 90 ? -8.175 2.538 18.668 1.00 87.19 90 ALA A CA 1
ATOM 721 C C . ALA A 1 90 ? -7.866 1.169 19.298 1.00 87.19 90 ALA A C 1
ATOM 723 O O . ALA A 1 90 ? -8.601 0.701 20.167 1.00 87.19 90 ALA A O 1
ATOM 724 N N . ALA A 1 91 ? -6.731 0.562 18.942 1.00 85.75 91 ALA A N 1
ATOM 725 C CA . ALA A 1 91 ? -6.262 -0.680 19.545 1.00 85.75 91 ALA A CA 1
ATOM 726 C C . ALA A 1 91 ? -5.996 -0.522 21.052 1.00 85.75 91 ALA A C 1
ATOM 728 O O . ALA A 1 91 ? -6.316 -1.412 21.842 1.00 85.75 91 ALA A O 1
ATOM 729 N N . ARG A 1 92 ? -5.438 0.619 21.480 1.00 88.44 92 ARG A N 1
ATOM 730 C CA . ARG A 1 92 ? -5.239 0.935 22.903 1.00 88.44 92 ARG A CA 1
ATOM 731 C C . ARG A 1 92 ? -6.561 1.140 23.635 1.00 88.44 92 ARG A C 1
ATOM 733 O O . ARG A 1 92 ? -6.734 0.553 24.699 1.00 88.44 92 ARG A O 1
ATOM 740 N N . MET A 1 93 ? -7.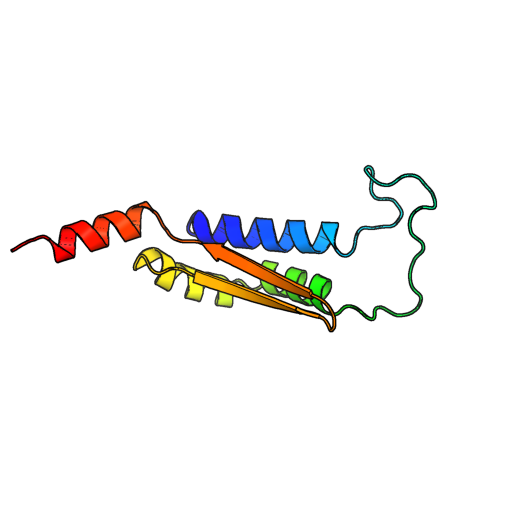486 1.916 23.071 1.00 86.75 93 MET A N 1
ATOM 741 C CA . MET A 1 93 ? -8.811 2.152 23.662 1.00 86.75 93 MET A CA 1
ATOM 742 C C . MET A 1 93 ? -9.576 0.842 23.859 1.00 86.75 93 MET A C 1
ATOM 744 O O . MET A 1 93 ? -10.045 0.567 24.959 1.00 86.75 93 MET A O 1
ATOM 748 N N . ARG A 1 94 ? -9.577 -0.031 22.846 1.00 80.75 94 ARG A N 1
ATOM 749 C CA . ARG A 1 94 ? -10.204 -1.355 22.918 1.00 80.75 94 ARG A CA 1
ATOM 750 C C . ARG A 1 94 ? -9.658 -2.206 24.068 1.00 80.75 94 ARG A C 1
ATOM 752 O O . ARG A 1 94 ? -10.415 -2.888 24.750 1.00 80.75 94 ARG A O 1
ATOM 759 N N . ARG A 1 95 ? -8.341 -2.181 24.300 1.00 81.94 95 ARG A N 1
ATOM 760 C CA . ARG A 1 95 ? -7.713 -2.930 25.406 1.00 81.94 95 ARG A CA 1
ATOM 761 C C . ARG A 1 95 ? -8.116 -2.384 26.776 1.00 81.94 95 ARG A C 1
ATOM 763 O O . ARG A 1 95 ? -8.250 -3.173 27.707 1.00 81.94 95 ARG A O 1
ATOM 770 N N . VAL A 1 96 ? -8.301 -1.067 26.900 1.00 77.81 96 VAL A N 1
ATOM 771 C CA . VAL A 1 96 ? -8.772 -0.428 28.140 1.00 77.81 96 VAL A CA 1
ATOM 772 C C . VAL A 1 96 ? -10.232 -0.786 28.415 1.00 77.81 96 VAL A C 1
ATOM 774 O O . VAL A 1 96 ? -10.527 -1.181 29.538 1.00 77.81 96 VAL A O 1
ATOM 777 N N . ASP A 1 97 ? -11.104 -0.748 27.402 1.00 71.38 97 ASP A N 1
ATOM 778 C CA . ASP A 1 97 ? -12.517 -1.141 27.540 1.00 71.38 97 ASP A CA 1
ATOM 779 C C . ASP A 1 97 ? -12.676 -2.604 27.972 1.00 71.38 97 ASP A C 1
ATOM 781 O O . ASP A 1 97 ? -13.462 -2.907 28.861 1.00 71.38 97 ASP A O 1
ATOM 785 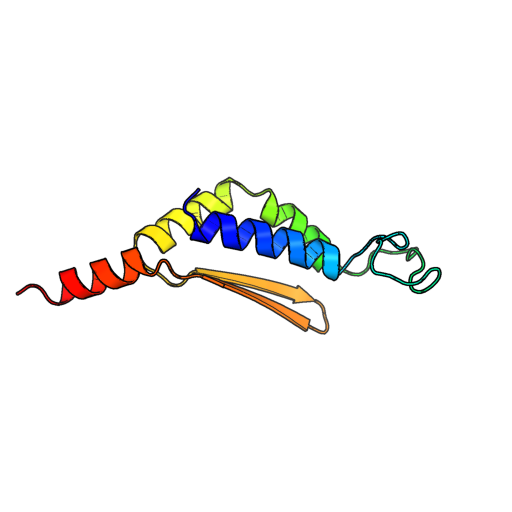N N . VAL A 1 98 ? -11.886 -3.519 27.403 1.00 65.00 98 VAL A N 1
ATOM 786 C CA . VAL A 1 98 ? -11.898 -4.944 27.795 1.00 65.00 98 VAL A CA 1
ATOM 787 C C . VAL A 1 98 ? -11.346 -5.167 29.211 1.00 65.00 98 VAL A C 1
ATOM 789 O O . VAL A 1 98 ? -11.641 -6.182 29.836 1.00 65.00 98 VAL A O 1
ATOM 792 N N . SER A 1 99 ? -10.543 -4.233 29.728 1.00 60.56 99 SER A N 1
ATOM 793 C CA . SER A 1 99 ? -9.939 -4.319 31.065 1.00 60.56 99 SER A CA 1
ATOM 794 C C . SER A 1 99 ? -10.755 -3.603 32.151 1.00 60.56 99 SER A C 1
ATOM 796 O O . SER A 1 99 ? -10.346 -3.619 33.314 1.00 60.56 99 SER A O 1
ATOM 798 N N . ALA A 1 100 ? -11.871 -2.956 31.798 1.00 52.50 100 ALA A N 1
ATOM 799 C CA . ALA A 1 100 ? -12.783 -2.341 32.756 1.00 52.50 100 ALA A CA 1
ATOM 800 C C . ALA A 1 100 ? -13.722 -3.415 33.364 1.00 52.50 100 ALA A C 1
ATOM 802 O O . ALA A 1 100 ? -14.262 -4.223 32.607 1.00 52.50 100 ALA A O 1
ATOM 803 N N . PRO A 1 101 ? -13.872 -3.472 34.705 1.00 54.72 101 PRO A N 1
ATOM 804 C CA . PRO A 1 101 ? -14.633 -4.510 35.413 1.00 54.72 101 PRO A CA 1
ATOM 805 C C . PRO A 1 101 ? -16.155 -4.406 35.257 1.00 54.72 101 PRO A C 1
ATOM 807 O O . PRO A 1 101 ? -16.668 -3.276 35.086 1.00 54.72 101 PRO A O 1
#

Sequence (101 aa):
LPLAVNWLRERAEWLSRVLDPSPEAPWLPPGTLVEAAERAWAVPETLRAWSNDINGHLLLAEKLLAGDLVEVRWYDETTEYELLAESVDAARMRRVDVSAP

pLDDT: mean 88.38, std 9.75, range [52.5, 96.69]

Solvent-accessible surface area (backbone atoms only — not comparable to full-atom values): 5996 Å² total; per-residue (Å²): 125,55,70,60,48,49,49,52,34,53,48,34,43,50,49,20,46,70,77,59,56,61,56,79,36,90,90,51,62,86,80,75,49,73,87,68,96,64,87,85,68,61,51,40,55,53,28,48,53,53,50,66,37,64,68,63,48,52,59,50,38,54,43,27,63,67,28,36,80,43,77,50,76,49,65,56,103,86,49,78,48,77,50,77,46,62,32,68,67,30,38,50,49,49,55,50,61,73,67,56,133

Foldseek 3Di:
DPPQLVVLLVVLLVVLCVVDPDCVPPPDDHPPDDDDPDDPDCSSVVSVVVSVPPVVSVVVVVCQQCFHKDKDWDDDPPDIDIDIDTNPVNVVVNVVVVVDD

Secondary structure (DSSP, 8-state):
--HHHHHHHHHHHHHHHHHS--TT-TTSPTTS----SS----HHHHHHHHHT-HHHHHHHHHHHHHTPPEEEEEE-SS-EEEEEE--HHHHHHHHHHHT--

Mean predicted aligned error: 5.67 Å